Protein AF-A0A7J4LQX2-F1 (afdb_monomer)

Mean predicted aligned error: 4.19 Å

Secondary structure (DSSP, 8-stat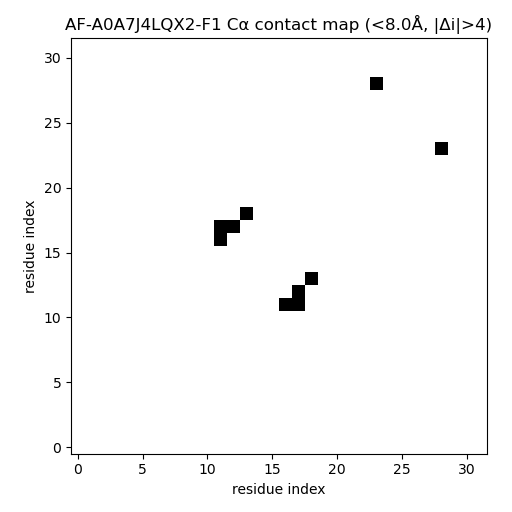e):
-------------TTTHHHHHHHHHHTT----

pLDDT: mean 92.55, std 9.92, range [49.81, 97.88]

Structure (mmCIF, N/CA/C/O backbone):
data_AF-A0A7J4LQX2-F1
#
_entry.id   AF-A0A7J4LQX2-F1
#
loop_
_atom_site.group_PDB
_atom_site.id
_atom_site.type_symbol
_atom_site.label_atom_id
_atom_site.label_alt_id
_atom_site.label_comp_id
_atom_site.label_asym_id
_atom_site.label_entity_id
_atom_site.label_seq_id
_atom_site.pdbx_PDB_ins_code
_atom_site.Cartn_x
_atom_site.Cartn_y
_atom_site.Cartn_z
_atom_site.occupancy
_atom_site.B_iso_or_equiv
_atom_site.auth_seq_id
_atom_site.auth_comp_id
_atom_site.auth_asym_id
_atom_site.auth_atom_id
_atom_site.pdbx_PDB_model_num
ATOM 1 N N . MET A 1 1 ? -26.862 -3.038 16.295 1.00 49.81 1 MET A N 1
ATOM 2 C CA . MET A 1 1 ? -25.696 -2.145 16.457 1.00 49.81 1 MET A CA 1
ATOM 3 C C . MET A 1 1 ? -25.245 -1.767 15.065 1.00 49.81 1 MET A C 1
ATOM 5 O O . MET A 1 1 ? -25.037 -2.668 14.269 1.00 49.81 1 MET A O 1
ATOM 9 N N . THR A 1 2 ? -25.206 -0.481 14.729 1.00 66.12 2 THR A N 1
ATOM 10 C CA . THR A 1 2 ? -24.602 -0.035 13.468 1.00 66.12 2 THR A CA 1
ATOM 11 C C . THR A 1 2 ? -23.099 -0.240 13.601 1.00 66.12 2 THR A C 1
ATOM 13 O O . THR A 1 2 ? -22.447 0.495 14.342 1.00 66.12 2 THR A O 1
ATOM 16 N N . GLU A 1 3 ? -22.584 -1.302 12.987 1.00 82.88 3 GLU A N 1
ATOM 17 C CA . GLU A 1 3 ? -21.150 -1.578 12.920 1.00 82.88 3 GLU A CA 1
ATOM 18 C C . GLU A 1 3 ? -20.457 -0.376 12.258 1.00 82.88 3 GLU A C 1
ATOM 20 O O . GLU A 1 3 ? -20.951 0.166 11.267 1.00 82.88 3 GLU A O 1
ATOM 25 N N . PHE A 1 4 ? -19.391 0.128 12.877 1.00 88.62 4 PHE A N 1
ATOM 26 C CA . PHE A 1 4 ? -18.678 1.304 12.387 1.00 88.62 4 PHE A CA 1
ATOM 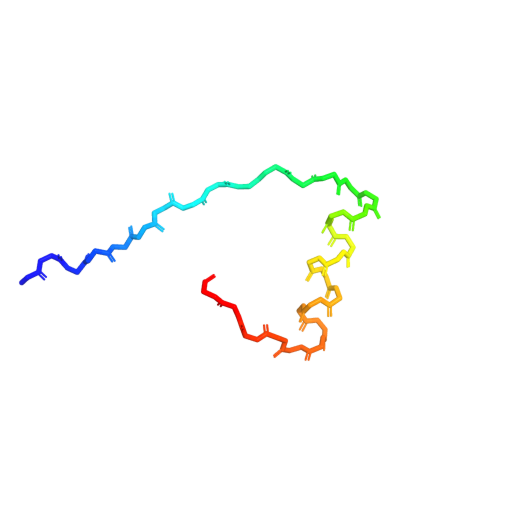27 C C . PHE A 1 4 ? -17.758 0.895 11.233 1.00 88.62 4 PHE A C 1
ATOM 29 O O . PHE A 1 4 ? -16.776 0.197 11.462 1.00 88.62 4 PHE A O 1
ATOM 36 N N . ASP A 1 5 ? -18.076 1.350 10.019 1.00 90.94 5 ASP A N 1
ATOM 37 C CA . ASP A 1 5 ? -17.279 1.139 8.806 1.00 90.94 5 ASP A CA 1
ATOM 38 C C . ASP A 1 5 ? -16.594 2.458 8.385 1.00 90.94 5 ASP A C 1
ATOM 40 O O . ASP A 1 5 ? -17.256 3.366 7.857 1.00 90.94 5 ASP A O 1
ATOM 44 N N . PRO A 1 6 ? -15.293 2.645 8.687 1.00 92.31 6 PRO A N 1
ATOM 45 C CA . PRO A 1 6 ? -14.590 3.880 8.371 1.00 92.31 6 PRO A CA 1
ATOM 46 C C . PRO A 1 6 ? -14.362 4.010 6.861 1.00 92.31 6 PRO A C 1
ATOM 48 O O . PRO A 1 6 ? -13.654 3.223 6.243 1.00 92.31 6 PRO A O 1
ATOM 51 N N . ARG A 1 7 ? -14.888 5.081 6.258 1.00 94.25 7 ARG A N 1
ATOM 52 C CA . ARG A 1 7 ? -14.611 5.407 4.851 1.00 94.25 7 ARG A CA 1
ATOM 53 C C . ARG A 1 7 ? -13.327 6.226 4.731 1.00 94.25 7 ARG A C 1
ATOM 55 O O . ARG A 1 7 ? -13.297 7.388 5.133 1.00 94.25 7 ARG A O 1
ATOM 62 N N . ILE A 1 8 ? -12.287 5.620 4.164 1.00 94.56 8 ILE A N 1
ATOM 63 C CA . ILE A 1 8 ? -10.948 6.207 4.020 1.00 94.56 8 ILE A CA 1
ATOM 64 C C . ILE A 1 8 ? -10.704 6.598 2.554 1.00 94.56 8 ILE A C 1
ATOM 66 O O . ILE A 1 8 ? -11.072 5.867 1.638 1.00 94.56 8 ILE A O 1
ATOM 70 N N . ILE A 1 9 ? -10.067 7.751 2.329 1.00 96.88 9 ILE A N 1
ATOM 71 C CA . ILE A 1 9 ? -9.576 8.192 1.017 1.00 96.88 9 ILE A CA 1
ATOM 72 C C . ILE A 1 9 ? -8.070 8.445 1.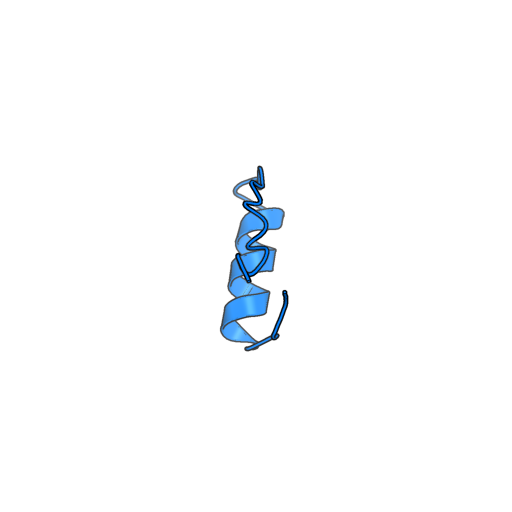093 1.00 96.88 9 ILE A C 1
ATOM 74 O O . ILE A 1 9 ? -7.579 8.999 2.076 1.00 96.88 9 ILE A O 1
ATOM 78 N N . ALA A 1 10 ? -7.343 8.057 0.047 1.00 94.75 10 ALA A N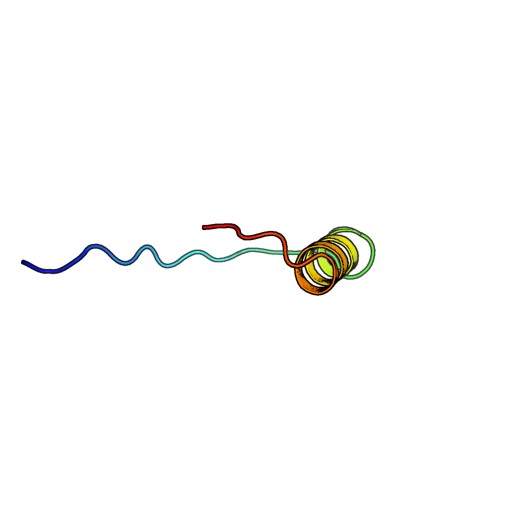 1
ATOM 79 C CA . ALA A 1 10 ? -5.910 8.283 -0.081 1.00 94.75 10 ALA A CA 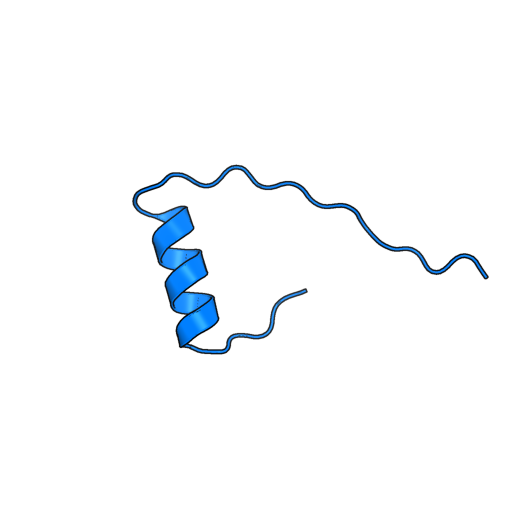1
ATOM 80 C C . ALA A 1 10 ? -5.582 8.910 -1.441 1.00 94.75 10 ALA A C 1
ATOM 82 O O . ALA A 1 10 ? -6.170 8.553 -2.461 1.00 94.75 10 ALA A O 1
ATOM 83 N N . PHE A 1 11 ? -4.611 9.823 -1.450 1.00 96.88 11 PHE A N 1
ATOM 84 C CA . PHE A 1 11 ? -4.027 10.378 -2.668 1.00 96.88 11 PHE A CA 1
ATOM 85 C C . PHE A 1 11 ? -2.608 9.841 -2.812 1.00 96.88 11 PHE A C 1
ATOM 87 O O . PHE A 1 11 ? -1.709 10.214 -2.060 1.00 96.88 11 PHE A O 1
ATOM 94 N N . CYS A 1 12 ? -2.418 8.955 -3.781 1.00 96.69 12 CYS A N 1
ATOM 95 C CA . CYS A 1 12 ? -1.143 8.301 -4.037 1.00 96.69 12 CYS A CA 1
ATOM 96 C C . CYS A 1 12 ? -0.526 8.855 -5.320 1.00 96.69 12 CYS A C 1
ATOM 98 O O . CYS A 1 12 ? -1.208 8.985 -6.338 1.00 96.69 12 CYS A O 1
ATOM 100 N N . CYS A 1 13 ? 0.773 9.164 -5.296 1.00 97.88 13 CYS A N 1
ATOM 101 C CA . CYS A 1 13 ? 1.484 9.503 -6.523 1.00 97.88 13 CYS A CA 1
ATOM 102 C C . CYS A 1 13 ? 1.667 8.250 -7.393 1.00 97.88 13 CYS A C 1
ATOM 104 O O . CYS A 1 13 ? 1.862 7.147 -6.878 1.00 97.88 13 CYS A O 1
ATOM 106 N N . ASN A 1 14 ? 1.651 8.438 -8.714 1.00 97.00 14 ASN A N 1
ATOM 107 C CA . ASN A 1 14 ? 1.736 7.347 -9.687 1.00 97.00 14 ASN A CA 1
ATOM 108 C C . ASN A 1 14 ? 3.036 6.527 -9.576 1.00 97.00 14 ASN A C 1
ATOM 110 O O . ASN A 1 14 ? 3.042 5.332 -9.829 1.00 97.00 14 ASN A O 1
ATOM 114 N N . TRP A 1 15 ? 4.146 7.171 -9.207 1.00 95.56 15 TRP A N 1
ATOM 115 C CA . TRP A 1 15 ? 5.478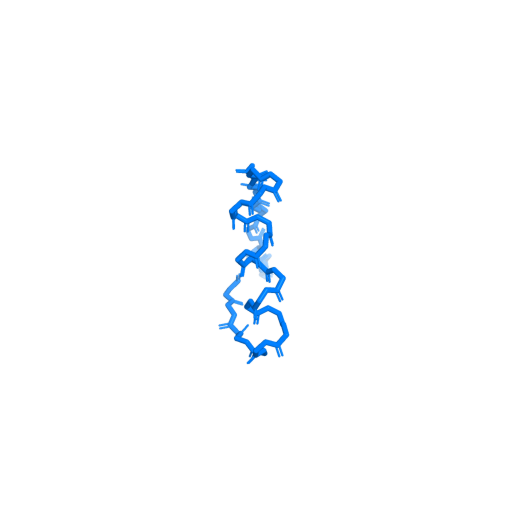 6.583 -9.370 1.00 95.56 15 TRP A CA 1
ATOM 116 C C . TRP A 1 15 ? 5.979 5.811 -8.150 1.00 95.56 15 TRP A C 1
ATOM 118 O O . TRP A 1 15 ? 6.581 4.757 -8.311 1.00 95.56 15 TRP A O 1
ATOM 128 N N . CYS A 1 16 ? 5.736 6.320 -6.939 1.00 96.31 16 CYS A N 1
ATOM 129 C CA . CYS A 1 16 ? 6.269 5.712 -5.716 1.00 96.31 16 CYS A CA 1
ATOM 130 C C . CYS A 1 16 ? 5.161 5.083 -4.871 1.00 96.31 16 CYS A C 1
ATOM 132 O O . CYS A 1 16 ? 5.231 3.905 -4.536 1.00 96.31 16 CYS A O 1
ATOM 134 N N . SER A 1 17 ? 4.125 5.855 -4.530 1.00 97.50 17 SER A N 1
ATOM 135 C CA . SER A 1 17 ? 3.065 5.389 -3.631 1.00 97.50 17 SER A CA 1
ATOM 136 C C . SER A 1 17 ? 2.211 4.295 -4.266 1.00 97.50 17 SER A C 1
ATOM 138 O O . SER A 1 17 ? 1.926 3.301 -3.607 1.00 97.50 17 SER A O 1
ATOM 140 N N . TY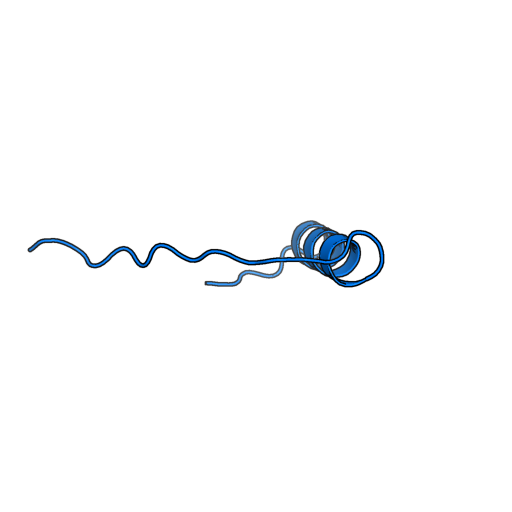R A 1 18 ? 1.838 4.451 -5.541 1.00 97.19 18 TYR A N 1
ATOM 141 C CA . TYR A 1 18 ? 1.032 3.448 -6.242 1.00 97.19 18 TYR A CA 1
ATOM 142 C C . TYR A 1 18 ? 1.810 2.140 -6.448 1.00 97.19 18 TYR A C 1
ATOM 144 O O . TYR A 1 18 ? 1.324 1.076 -6.088 1.00 97.19 18 TYR A O 1
ATOM 152 N N . ALA A 1 19 ? 3.074 2.232 -6.875 1.00 97.75 19 ALA A N 1
ATOM 153 C CA . ALA A 1 19 ? 3.962 1.073 -6.980 1.00 97.75 19 ALA A CA 1
ATOM 154 C C . ALA A 1 19 ? 4.173 0.360 -5.627 1.00 97.75 19 ALA A C 1
ATOM 156 O O . ALA A 1 19 ? 4.247 -0.866 -5.569 1.00 97.75 19 ALA A O 1
ATOM 157 N N . GLY A 1 20 ? 4.245 1.117 -4.525 1.00 97.12 20 GLY A N 1
ATOM 158 C CA . GLY A 1 20 ? 4.305 0.561 -3.173 1.00 97.12 20 GLY A CA 1
ATOM 159 C C . GLY A 1 20 ? 3.035 -0.201 -2.781 1.00 97.12 20 GLY A C 1
ATOM 160 O O . GLY A 1 20 ? 3.132 -1.278 -2.192 1.00 97.12 20 GLY A O 1
ATOM 161 N N . ALA A 1 21 ? 1.857 0.316 -3.143 1.00 97.06 21 ALA A N 1
ATOM 162 C CA . ALA A 1 21 ? 0.583 -0.372 -2.933 1.00 97.06 21 ALA A CA 1
ATOM 163 C C . ALA A 1 21 ? 0.491 -1.664 -3.765 1.00 97.06 21 ALA A C 1
ATOM 165 O O . ALA A 1 21 ? 0.115 -2.710 -3.232 1.00 97.06 21 ALA A O 1
ATOM 166 N N . ASP A 1 22 ? 0.928 -1.624 -5.027 1.00 97.19 22 ASP A N 1
ATOM 167 C CA . ASP A 1 22 ? 0.984 -2.804 -5.895 1.00 97.19 22 ASP A CA 1
ATOM 168 C C . ASP A 1 22 ? 1.914 -3.880 -5.311 1.00 97.19 22 ASP A C 1
ATOM 170 O O . ASP A 1 22 ? 1.548 -5.056 -5.229 1.00 97.19 22 ASP A O 1
ATOM 174 N N . LEU A 1 23 ? 3.099 -3.484 -4.829 1.00 97.81 23 LEU A N 1
ATOM 175 C CA . LEU A 1 23 ? 4.048 -4.399 -4.191 1.00 97.81 23 LEU A CA 1
ATOM 176 C C . LEU A 1 23 ? 3.481 -5.022 -2.909 1.00 97.81 23 LEU A C 1
ATOM 178 O O . LEU A 1 23 ? 3.669 -6.221 -2.682 1.00 97.81 23 LEU A O 1
ATOM 182 N N . ALA A 1 24 ? 2.788 -4.237 -2.080 1.00 97.31 24 ALA A N 1
ATOM 183 C CA . ALA A 1 24 ? 2.134 -4.740 -0.873 1.00 97.31 24 ALA A CA 1
ATOM 184 C C . ALA A 1 24 ? 1.065 -5.793 -1.215 1.00 97.31 24 ALA A C 1
ATOM 186 O O . ALA A 1 24 ? 1.015 -6.847 -0.573 1.00 97.31 24 ALA A O 1
ATOM 187 N N . GLY A 1 25 ? 0.283 -5.558 -2.276 1.00 96.25 25 GLY A N 1
ATOM 188 C CA . GLY A 1 25 ? -0.700 -6.509 -2.797 1.00 96.25 25 GLY A CA 1
ATOM 189 C C . GLY A 1 25 ? -0.067 -7.800 -3.332 1.00 96.25 25 GLY A C 1
ATOM 190 O O . GLY A 1 25 ? -0.473 -8.895 -2.938 1.00 96.25 25 GLY A O 1
ATOM 191 N N . VAL A 1 26 ? 0.977 -7.697 -4.165 1.00 97.44 26 VAL A N 1
ATOM 192 C CA . VAL A 1 26 ? 1.721 -8.861 -4.698 1.00 97.44 26 VAL A CA 1
ATOM 193 C C . VAL A 1 26 ? 2.365 -9.679 -3.575 1.00 97.44 26 VAL A C 1
ATOM 195 O O . VAL A 1 26 ? 2.346 -10.910 -3.612 1.00 97.44 26 VAL A O 1
ATOM 198 N N . SER A 1 27 ? 2.874 -9.003 -2.545 1.00 97.62 27 SER A N 1
ATOM 199 C CA . SER A 1 27 ? 3.483 -9.633 -1.365 1.00 97.62 27 SER A CA 1
ATOM 200 C C . SER A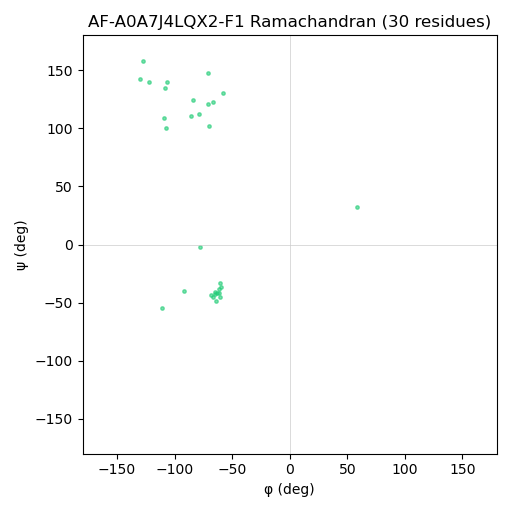 1 27 ? 2.453 -10.176 -0.370 1.00 97.62 27 SER A C 1
ATOM 202 O O . SER A 1 27 ? 2.829 -10.793 0.626 1.00 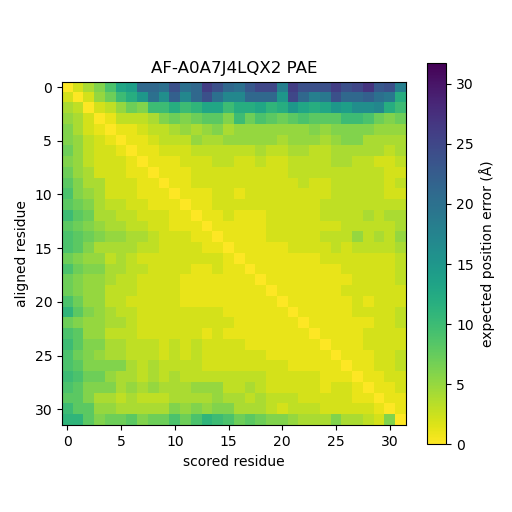97.62 27 SER A O 1
ATOM 204 N N . ARG A 1 28 ? 1.154 -9.983 -0.647 1.00 95.19 28 ARG A N 1
ATOM 205 C CA . ARG A 1 28 ? 0.019 -10.425 0.177 1.00 95.19 28 ARG A CA 1
ATOM 206 C C . ARG A 1 28 ? 0.039 -9.855 1.595 1.00 95.19 28 ARG A C 1
ATOM 208 O O . ARG A 1 28 ? -0.435 -10.503 2.531 1.00 95.19 28 ARG A O 1
ATOM 215 N N . PHE A 1 29 ? 0.564 -8.644 1.762 1.00 96.44 29 PHE A N 1
ATOM 216 C CA . PHE A 1 29 ? 0.510 -7.959 3.047 1.00 96.44 29 PHE A CA 1
ATOM 217 C C . PHE A 1 29 ? -0.938 -7.621 3.385 1.00 96.44 29 PHE A C 1
ATOM 219 O O . PHE A 1 29 ? -1.627 -6.965 2.613 1.00 96.44 29 PHE A O 1
ATOM 226 N N . GLN A 1 30 ? -1.399 -8.112 4.534 1.00 95.19 30 GLN A N 1
ATOM 227 C CA . GLN A 1 30 ? -2.711 -7.767 5.061 1.00 95.19 30 GLN A CA 1
ATOM 228 C C . GLN A 1 30 ? -2.592 -6.450 5.820 1.00 95.19 30 GLN A C 1
ATOM 230 O O . GLN A 1 30 ? -1.773 -6.323 6.732 1.00 95.19 30 GLN A O 1
ATOM 235 N N . TYR A 1 31 ? -3.402 -5.482 5.420 1.00 89.81 31 TYR A N 1
ATOM 236 C CA . TYR A 1 31 ? -3.528 -4.177 6.051 1.00 89.81 31 TYR A CA 1
ATOM 237 C C . TYR A 1 31 ? -5.009 -3.894 6.356 1.00 89.81 31 TYR A C 1
ATOM 239 O O . TYR A 1 31 ? -5.870 -4.546 5.760 1.00 89.81 31 TYR A O 1
ATOM 247 N N . PRO A 1 32 ? -5.296 -2.990 7.311 1.00 83.25 32 PRO A N 1
ATOM 248 C CA . PRO A 1 32 ? -6.655 -2.552 7.634 1.00 83.25 32 PRO A CA 1
ATOM 249 C C . PRO A 1 32 ? -7.354 -1.827 6.482 1.00 83.25 32 PRO A C 1
ATOM 251 O O . PRO A 1 32 ? -6.649 -1.164 5.684 1.00 83.25 32 PRO A O 1
#

Solvent-accessible surface area (backbone atoms only — not comparable to full-atom values): 2311 Å² total; per-residue (Å²): 130,88,77,87,78,85,87,82,88,84,89,66,50,80,79,59,50,42,49,50,52,52,50,38,57,76,70,63,60,86,74,136

Radius of gyration: 12.97 Å; Cα contacts (8 Å, |Δi|>4): 5; chains: 1; bounding box: 32×21×26 Å

Foldseek 3Di:
DPPDDDDDDDDADPPPRVVVVVVCVVVVPDDD

Sequence (32 aa):
MTEFDPRIIAFCCNWCSYAGADLAGVSRFQYP